Protein AF-A0A6I3U8E0-F1 (afdb_monomer_lite)

Foldseek 3Di:
DWAKKFFPPAADDPPDFAGHDIFIDDDPVSVVVRVRGHMDQFAFDNRGDDPVGTDDGPDDDDDPPCVPDPDPD

Organism: Streptococcus pneumoniae (NCBI:txid1313)

Radius of gyration: 14.03 Å; chains: 1; bounding box: 30×45×24 Å

Secondary structure (DSSP, 8-state):
--EEEEE-S-SS-TT--B--EEEEE-SHHHHHHHHTS-EESEEEGGGB-SGGGEEEESS------GGG-----

Sequence (73 aa):
MQFSLYHSGKTGIQTSTVYPNEVRITDDKSLLNTVQYDHVGAEFTNHTRSNSNFIKSDVIVMDIDNDKTNNPN

Structure (mmCIF, N/CA/C/O backbone):
data_AF-A0A6I3U8E0-F1
#
_entry.id   AF-A0A6I3U8E0-F1
#
loop_
_atom_site.group_PDB
_atom_site.id
_atom_site.type_symbol
_atom_site.label_atom_id
_atom_site.label_alt_id
_atom_site.label_comp_id
_atom_site.label_asym_id
_atom_site.label_entity_id
_atom_site.label_seq_id
_atom_site.pdbx_PDB_ins_code
_atom_site.Cartn_x
_atom_site.Cartn_y
_atom_site.Cartn_z
_atom_site.occupancy
_atom_site.B_iso_or_equiv
_atom_site.auth_seq_id
_atom_site.auth_comp_id
_atom_site.auth_asym_id
_atom_site.auth_atom_id
_atom_site.pdbx_PDB_model_num
ATOM 1 N N . MET A 1 1 ? -13.135 -11.031 9.080 1.00 79.25 1 MET A N 1
ATOM 2 C CA . MET A 1 1 ? -11.731 -10.638 8.829 1.00 79.25 1 MET A CA 1
ATOM 3 C C . MET A 1 1 ? -11.709 -9.134 8.618 1.00 79.25 1 MET A C 1
ATOM 5 O O . MET A 1 1 ? -12.678 -8.630 8.066 1.00 79.25 1 MET A O 1
ATOM 9 N N . GLN A 1 2 ? -10.691 -8.425 9.107 1.00 94.50 2 GLN A N 1
ATOM 10 C CA . GLN A 1 2 ? -10.602 -6.972 8.970 1.00 94.50 2 GLN A CA 1
ATOM 11 C C . GLN A 1 2 ? -9.161 -6.549 8.707 1.00 94.50 2 GLN A C 1
ATOM 13 O O . GLN A 1 2 ? -8.274 -6.991 9.431 1.00 94.50 2 GLN A O 1
ATOM 18 N N . PHE A 1 3 ? -8.960 -5.720 7.686 1.00 97.12 3 PHE A N 1
ATOM 19 C CA . PHE A 1 3 ? -7.659 -5.178 7.291 1.00 97.12 3 PHE A CA 1
ATOM 20 C C . PHE A 1 3 ? -7.831 -3.896 6.471 1.00 97.12 3 PHE A C 1
ATOM 22 O O . PHE A 1 3 ? -8.955 -3.572 6.072 1.00 97.12 3 PHE A O 1
ATOM 29 N N . SER A 1 4 ? -6.741 -3.181 6.207 1.00 98.06 4 SER A N 1
ATOM 30 C CA 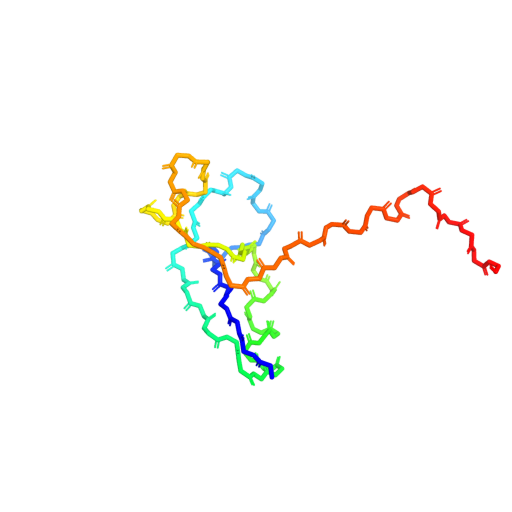. SER A 1 4 ? -6.751 -1.965 5.394 1.00 98.06 4 SER A CA 1
ATOM 31 C C . SER A 1 4 ? -6.100 -2.180 4.028 1.00 98.06 4 SER A C 1
ATOM 33 O O . SER A 1 4 ? -5.058 -2.818 3.897 1.00 98.06 4 SER A O 1
ATOM 35 N N . LEU A 1 5 ? -6.710 -1.598 2.995 1.00 98.06 5 LEU A N 1
ATOM 36 C CA . LEU A 1 5 ? -6.113 -1.436 1.671 1.00 98.06 5 LEU A CA 1
ATOM 37 C C . LEU A 1 5 ? -6.120 0.041 1.284 1.00 98.06 5 LEU A C 1
ATOM 39 O O . LEU A 1 5 ? -7.032 0.785 1.642 1.00 98.06 5 LEU A O 1
ATOM 43 N N . TYR A 1 6 ? -5.128 0.442 0.497 1.00 98.25 6 TYR A N 1
ATOM 44 C CA . TYR A 1 6 ? -5.003 1.792 -0.042 1.00 98.25 6 TYR A CA 1
ATOM 45 C C . TYR A 1 6 ? -4.969 1.715 -1.561 1.00 98.25 6 TYR A C 1
ATOM 47 O O . TYR A 1 6 ? -4.186 0.942 -2.107 1.00 98.25 6 TYR A O 1
ATOM 55 N N . HIS A 1 7 ? -5.784 2.497 -2.267 1.00 97.88 7 HIS A N 1
ATOM 56 C CA . HIS A 1 7 ? -5.844 2.435 -3.730 1.00 97.88 7 HIS A CA 1
ATOM 57 C C . HIS A 1 7 ? -5.644 3.788 -4.410 1.00 97.88 7 HIS A C 1
ATOM 59 O O . HIS A 1 7 ? -5.962 4.853 -3.874 1.00 97.88 7 HIS A O 1
ATOM 65 N N . SER A 1 8 ? -5.125 3.743 -5.637 1.00 97.50 8 SER A N 1
ATOM 66 C CA . SER A 1 8 ? -4.862 4.935 -6.454 1.00 97.50 8 SER A CA 1
ATOM 67 C C . SER A 1 8 ? -6.129 5.525 -7.091 1.00 97.50 8 SER A C 1
ATOM 69 O O . SER A 1 8 ? -6.136 6.683 -7.507 1.00 97.50 8 SER A O 1
ATOM 71 N N . GLY A 1 9 ? -7.200 4.725 -7.186 1.00 97.31 9 GLY A N 1
ATOM 72 C CA . GLY A 1 9 ? -8.412 5.059 -7.952 1.00 97.31 9 GLY A CA 1
ATOM 73 C C . GLY A 1 9 ? -8.235 4.901 -9.467 1.00 97.31 9 GLY A C 1
ATOM 74 O O . GLY A 1 9 ? -9.096 5.313 -10.239 1.00 97.31 9 GLY A O 1
ATOM 75 N N . LYS A 1 10 ? -7.108 4.323 -9.895 1.00 96.31 10 LYS A N 1
ATOM 76 C CA . LYS A 1 10 ? -6.758 4.017 -11.285 1.00 96.31 10 LYS A CA 1
ATOM 77 C C . LYS A 1 10 ? -6.399 2.536 -11.396 1.00 96.31 10 LYS A C 1
ATOM 79 O O . LYS A 1 10 ? -6.121 1.902 -10.380 1.00 96.31 10 LYS A O 1
ATOM 84 N N . THR A 1 11 ? -6.384 2.014 -12.617 1.00 97.00 11 THR A N 1
ATOM 85 C CA . THR A 1 11 ? -6.064 0.609 -12.903 1.00 97.00 11 THR A CA 1
ATOM 86 C C . THR A 1 11 ? -5.063 0.537 -14.052 1.00 97.00 11 THR A C 1
ATOM 88 O O . THR A 1 11 ? -5.237 1.221 -15.064 1.00 97.00 11 THR A O 1
ATOM 91 N N . GLY A 1 12 ? -4.028 -0.291 -13.910 1.00 95.06 12 GLY A N 1
ATOM 92 C CA . GLY A 1 12 ? -3.043 -0.561 -14.960 1.00 95.06 12 GLY A CA 1
ATOM 93 C C . GLY A 1 12 ? -1.979 0.526 -15.154 1.00 95.06 12 GLY A C 1
ATOM 94 O O . GLY A 1 12 ? -1.331 0.559 -16.202 1.00 95.06 12 GLY A O 1
ATOM 95 N N . ILE A 1 13 ? -1.768 1.416 -14.178 1.00 94.62 13 ILE A N 1
ATOM 96 C CA . ILE A 1 13 ? -0.762 2.484 -14.276 1.00 94.62 13 ILE A CA 1
ATOM 97 C C . ILE A 1 13 ? 0.496 2.075 -13.504 1.00 94.62 13 ILE A C 1
ATOM 99 O O . ILE A 1 13 ? 0.648 2.381 -12.324 1.00 94.62 13 ILE A O 1
ATOM 103 N N . GLN A 1 14 ? 1.447 1.434 -14.190 1.00 91.31 14 GLN A N 1
ATOM 104 C CA . GLN A 1 14 ? 2.693 0.934 -13.576 1.00 91.31 14 GLN A CA 1
ATOM 105 C C . GLN A 1 14 ? 3.531 2.013 -12.872 1.00 91.31 14 GLN A C 1
ATOM 107 O O . GLN A 1 14 ? 4.253 1.716 -11.924 1.00 91.31 14 GLN A O 1
ATOM 112 N N . THR A 1 15 ? 3.446 3.267 -13.320 1.00 93.25 15 THR A N 1
ATOM 113 C CA . THR A 1 15 ? 4.173 4.394 -12.717 1.00 93.25 15 THR A CA 1
ATOM 114 C C . THR A 1 15 ? 3.464 4.987 -11.499 1.00 93.25 15 THR A C 1
ATOM 116 O O . THR A 1 15 ? 3.990 5.911 -10.879 1.00 93.25 15 THR A O 1
ATOM 119 N N . SER A 1 16 ? 2.278 4.481 -11.141 1.00 92.25 16 SER A N 1
ATOM 120 C CA . SER A 1 16 ? 1.518 4.963 -9.994 1.00 92.25 16 SER A CA 1
ATOM 121 C C . SER A 1 16 ? 2.225 4.608 -8.691 1.00 92.25 16 SER A C 1
ATOM 123 O O . SER A 1 16 ? 2.381 3.443 -8.314 1.00 92.25 16 SER A O 1
ATOM 125 N N . THR A 1 17 ? 2.639 5.643 -7.973 1.00 96.12 17 THR A N 1
ATOM 126 C CA . THR A 1 17 ? 3.219 5.517 -6.636 1.00 96.12 17 THR A CA 1
ATOM 127 C C . THR A 1 17 ? 2.323 6.110 -5.558 1.00 96.12 17 THR A C 1
ATOM 129 O O . THR A 1 17 ? 2.645 5.943 -4.391 1.00 96.12 17 THR A O 1
ATOM 132 N N . VAL A 1 18 ? 1.205 6.757 -5.904 1.00 97.94 18 VAL A N 1
ATOM 133 C CA . VAL A 1 18 ? 0.349 7.479 -4.950 1.00 97.94 18 VAL A CA 1
ATOM 134 C C . VAL A 1 18 ? -0.983 6.747 -4.743 1.00 97.94 18 VAL A C 1
ATOM 136 O O . VAL A 1 18 ? -1.726 6.526 -5.699 1.00 97.94 18 VAL A O 1
ATOM 139 N N . TYR A 1 19 ? -1.294 6.404 -3.491 1.00 98.12 19 TYR A N 1
ATOM 140 C CA . TYR A 1 19 ? -2.447 5.589 -3.077 1.00 98.12 19 TYR A CA 1
ATOM 141 C C . TYR A 1 19 ? -3.236 6.294 -1.955 1.00 98.12 19 TYR A C 1
ATOM 143 O O . TYR A 1 19 ? -3.105 5.930 -0.787 1.00 98.12 19 TYR A O 1
ATOM 151 N N . PRO A 1 20 ? -4.003 7.358 -2.265 1.00 97.88 20 PRO A N 1
ATOM 152 C CA . PRO A 1 20 ? -4.577 8.242 -1.248 1.00 97.88 20 PRO A CA 1
ATOM 153 C C . PRO A 1 20 ? -5.869 7.723 -0.607 1.00 97.88 20 PRO A C 1
ATOM 155 O O . PRO A 1 20 ? -6.293 8.253 0.415 1.00 97.88 20 PRO A O 1
ATOM 158 N N . ASN A 1 21 ? -6.513 6.717 -1.199 1.00 98.25 21 ASN A N 1
ATOM 159 C CA . ASN A 1 21 ? -7.820 6.252 -0.750 1.00 98.25 21 ASN A CA 1
ATOM 160 C C . ASN A 1 21 ? -7.659 5.053 0.185 1.00 98.25 21 ASN A C 1
ATOM 162 O O . ASN A 1 21 ? -7.416 3.944 -0.291 1.00 98.25 21 ASN A O 1
ATOM 166 N N . GLU A 1 22 ? -7.793 5.274 1.491 1.00 98.06 22 GLU A N 1
ATOM 167 C CA . GLU A 1 22 ? -7.852 4.204 2.490 1.00 98.06 22 GLU A CA 1
ATOM 168 C C . GLU A 1 22 ? -9.246 3.574 2.532 1.00 98.06 22 GLU A C 1
ATOM 170 O O . GLU A 1 22 ? -10.259 4.273 2.612 1.00 98.06 22 GLU A O 1
ATOM 175 N N . VAL A 1 23 ? -9.297 2.243 2.536 1.00 98.25 23 VAL A N 1
ATOM 176 C CA . VAL A 1 23 ? -10.526 1.481 2.748 1.00 98.25 23 VAL A CA 1
ATOM 177 C C . VAL A 1 23 ? -10.270 0.405 3.789 1.00 98.25 23 VAL A C 1
ATOM 179 O O . VAL A 1 23 ? -9.421 -0.471 3.612 1.00 98.25 23 VAL A O 1
ATOM 182 N N . ARG A 1 24 ? -11.057 0.440 4.868 1.00 97.94 24 ARG A N 1
ATOM 183 C CA . ARG A 1 24 ? -11.102 -0.656 5.830 1.00 97.94 24 ARG A CA 1
ATOM 184 C C . ARG A 1 24 ? -12.014 -1.755 5.302 1.00 97.94 24 ARG A C 1
ATOM 186 O O . ARG A 1 24 ? -13.223 -1.561 5.202 1.00 97.94 24 ARG A O 1
ATOM 193 N N . ILE A 1 25 ? -11.434 -2.904 4.996 1.00 98.25 25 ILE A N 1
ATOM 194 C CA . ILE A 1 25 ? -12.148 -4.070 4.491 1.00 98.25 25 ILE A CA 1
ATOM 195 C C . ILE A 1 25 ? -12.785 -4.807 5.663 1.00 98.25 25 ILE A C 1
ATOM 197 O O . ILE A 1 25 ? -12.107 -5.190 6.617 1.00 98.25 25 ILE A O 1
ATOM 201 N N . THR A 1 26 ? -14.099 -4.999 5.594 1.00 97.75 26 THR A N 1
ATOM 202 C CA . THR A 1 26 ? -14.877 -5.738 6.605 1.00 97.75 26 THR A CA 1
ATOM 203 C C . THR A 1 26 ? -15.799 -6.789 6.005 1.00 97.75 26 THR A C 1
ATOM 205 O O . THR A 1 26 ? -16.335 -7.615 6.742 1.00 97.75 26 THR 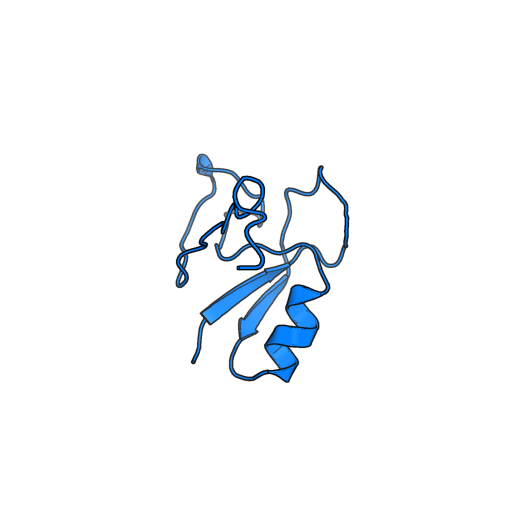A O 1
ATOM 208 N N . ASP A 1 27 ? -15.982 -6.760 4.687 1.00 97.38 27 ASP A N 1
ATOM 209 C CA . ASP A 1 27 ? -16.899 -7.614 3.943 1.00 97.38 27 ASP A CA 1
ATOM 210 C C . ASP A 1 27 ? -16.440 -7.780 2.486 1.00 97.38 27 ASP A C 1
ATOM 212 O O . ASP A 1 27 ? -15.555 -7.075 1.995 1.00 97.38 27 ASP A O 1
ATOM 216 N N . ASP A 1 28 ? -17.074 -8.707 1.778 1.00 97.19 28 ASP A N 1
ATOM 217 C CA . ASP A 1 28 ? -16.710 -9.038 0.400 1.00 97.19 28 ASP A CA 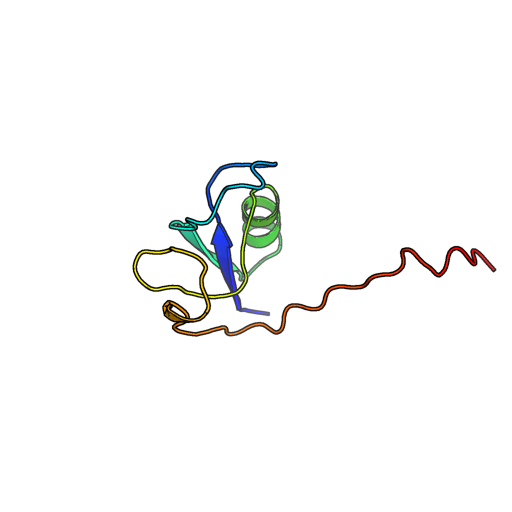1
ATOM 218 C C . ASP A 1 28 ? -16.974 -7.879 -0.570 1.00 97.19 28 ASP A C 1
ATOM 220 O O . ASP A 1 28 ? -16.278 -7.727 -1.572 1.00 97.19 28 ASP A O 1
ATOM 224 N N . LYS A 1 29 ? -17.965 -7.026 -0.280 1.00 97.50 29 LYS A N 1
ATOM 225 C CA . LYS A 1 29 ? -18.344 -5.909 -1.154 1.00 97.50 29 LYS A CA 1
ATOM 226 C C . LYS A 1 29 ? -17.300 -4.794 -1.116 1.00 97.50 29 LYS A C 1
ATOM 228 O O . LYS A 1 29 ? -16.939 -4.262 -2.164 1.00 97.50 29 LYS A O 1
ATOM 233 N N . SER A 1 30 ? -16.827 -4.435 0.074 1.00 97.44 30 SER A N 1
ATOM 234 C CA . SER A 1 30 ? -15.725 -3.490 0.269 1.00 97.44 30 SER A CA 1
ATOM 235 C C . SER A 1 30 ? -14.456 -4.017 -0.387 1.00 97.44 30 SER A C 1
ATOM 237 O O . SER A 1 30 ? -13.828 -3.276 -1.140 1.00 97.44 30 SER A O 1
ATOM 239 N N . LEU A 1 31 ? -14.150 -5.308 -0.216 1.00 97.50 31 LEU A N 1
ATOM 240 C CA . LEU A 1 31 ? -13.010 -5.933 -0.880 1.00 97.50 31 LEU A CA 1
ATOM 241 C C . LEU A 1 31 ? -13.109 -5.822 -2.404 1.00 97.50 31 LEU A C 1
ATOM 243 O O . LEU A 1 31 ? -12.208 -5.270 -3.032 1.00 97.50 31 LEU A O 1
ATOM 247 N N . LEU A 1 32 ? -14.217 -6.287 -2.988 1.00 97.81 32 LEU A N 1
ATOM 248 C CA . LEU A 1 32 ? -14.437 -6.294 -4.436 1.00 97.81 32 LEU A CA 1
ATOM 249 C C . LEU A 1 32 ? -14.328 -4.887 -5.043 1.00 97.81 32 LEU A C 1
ATOM 251 O O . LEU A 1 32 ? -13.704 -4.700 -6.086 1.00 97.81 32 LEU A O 1
ATOM 255 N N . ASN A 1 33 ? -14.891 -3.886 -4.363 1.00 97.38 33 ASN A N 1
ATOM 256 C CA . ASN A 1 33 ? -14.840 -2.496 -4.808 1.00 97.38 33 ASN A CA 1
ATOM 257 C C . ASN A 1 33 ? -13.438 -1.878 -4.721 1.00 97.38 33 ASN A C 1
ATOM 259 O O . ASN A 1 33 ? -13.156 -0.938 -5.465 1.00 97.38 33 ASN A O 1
ATOM 263 N N . THR A 1 34 ? -12.575 -2.350 -3.821 1.00 97.75 34 THR A N 1
ATOM 264 C CA . THR A 1 34 ? -11.213 -1.824 -3.672 1.00 97.75 34 THR A CA 1
ATOM 265 C C . THR A 1 34 ? -10.237 -2.487 -4.639 1.00 97.75 34 THR A C 1
ATOM 267 O O . THR A 1 34 ? -9.451 -1.787 -5.276 1.00 97.75 34 THR A O 1
ATOM 270 N N . VAL A 1 35 ? -10.304 -3.813 -4.801 1.00 96.56 35 VAL A N 1
ATOM 271 C CA . VAL A 1 35 ? -9.316 -4.579 -5.591 1.00 96.56 35 VAL A CA 1
ATOM 272 C C . VAL A 1 35 ? -9.427 -4.375 -7.103 1.00 96.56 35 VAL A C 1
ATOM 274 O O . VAL A 1 35 ? -8.517 -4.758 -7.831 1.00 96.56 35 VAL A O 1
ATOM 277 N N . GLN A 1 36 ? -10.499 -3.741 -7.591 1.00 97.44 36 GLN A N 1
ATOM 278 C CA . GLN A 1 36 ? -10.612 -3.328 -8.998 1.00 97.44 36 GLN A CA 1
ATOM 279 C C . GLN A 1 36 ? -9.619 -2.213 -9.390 1.00 97.44 36 GLN A C 1
ATOM 281 O O . GLN A 1 36 ? -9.373 -1.989 -10.577 1.00 97.44 36 GLN A O 1
ATOM 286 N N . TYR A 1 37 ? -9.066 -1.500 -8.404 1.00 97.75 37 TYR A N 1
ATOM 287 C CA . TYR A 1 37 ? -8.054 -0.464 -8.589 1.00 97.75 37 TYR A CA 1
ATOM 288 C C . TYR A 1 37 ? -6.659 -0.990 -8.235 1.00 97.75 37 TYR A C 1
ATOM 290 O O . TYR A 1 37 ? -6.510 -1.892 -7.408 1.00 97.75 37 TYR A O 1
ATOM 298 N N . ASP A 1 38 ? -5.625 -0.354 -8.785 1.00 96.75 38 ASP A N 1
ATOM 299 C CA . ASP A 1 38 ? -4.246 -0.552 -8.342 1.00 96.75 38 ASP A CA 1
ATOM 300 C C . ASP A 1 38 ? -4.150 -0.147 -6.861 1.00 96.75 38 ASP A C 1
ATOM 302 O O . ASP A 1 38 ? -4.443 1.005 -6.499 1.00 96.75 38 ASP A O 1
ATOM 306 N N . HIS A 1 39 ? -3.755 -1.095 -6.010 1.00 96.38 39 HIS A N 1
ATOM 307 C CA . HIS A 1 39 ? -3.803 -0.975 -4.556 1.00 96.38 39 HIS A CA 1
ATOM 308 C C . HIS A 1 39 ? -2.540 -1.509 -3.872 1.00 96.38 39 HIS A C 1
ATOM 310 O O . HIS A 1 39 ? -1.740 -2.238 -4.455 1.00 96.38 39 HIS A O 1
ATOM 316 N N . VAL A 1 40 ? -2.371 -1.129 -2.609 1.00 96.81 40 VAL A N 1
ATOM 317 C CA . VAL A 1 40 ? -1.303 -1.571 -1.710 1.00 96.81 40 VAL A CA 1
ATOM 318 C C . VAL A 1 40 ? -1.890 -1.905 -0.338 1.00 96.81 40 VAL A C 1
ATOM 320 O O . VAL A 1 40 ? -2.907 -1.345 0.066 1.00 96.81 40 VAL A O 1
ATOM 323 N N . GLY A 1 41 ? -1.235 -2.809 0.389 1.00 97.19 41 GLY A N 1
ATOM 324 C CA . GLY A 1 41 ? -1.631 -3.204 1.748 1.00 97.19 41 GLY A CA 1
ATOM 325 C C . GLY A 1 41 ? -1.018 -2.359 2.868 1.00 97.19 41 GLY A C 1
ATOM 326 O O . GLY A 1 41 ? -1.132 -2.720 4.030 1.00 97.19 41 GLY A O 1
ATOM 327 N N 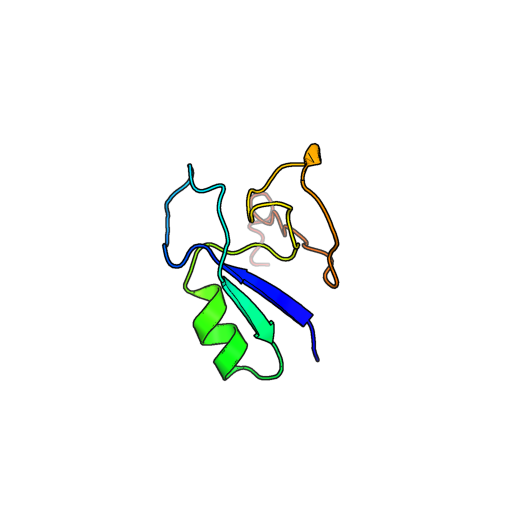. ALA A 1 42 ? -0.324 -1.268 2.538 1.00 97.75 42 ALA A N 1
ATOM 328 C CA . ALA A 1 42 ? 0.430 -0.476 3.504 1.00 97.75 42 ALA A CA 1
ATOM 329 C C . ALA A 1 42 ? 0.109 1.015 3.400 1.00 97.75 42 ALA A C 1
ATOM 331 O O . ALA A 1 42 ? -0.149 1.540 2.316 1.00 97.75 42 ALA A O 1
ATOM 332 N N . GLU A 1 43 ? 0.189 1.690 4.541 1.00 98.12 43 GLU A N 1
ATOM 333 C CA . GLU A 1 43 ? 0.064 3.135 4.655 1.00 98.12 43 GLU A CA 1
ATOM 334 C C . GLU A 1 43 ? 1.427 3.798 4.434 1.00 98.12 43 GLU A C 1
ATOM 336 O O . GLU A 1 43 ? 2.450 3.345 4.963 1.00 98.12 43 GLU A O 1
ATOM 341 N N . PHE A 1 44 ? 1.434 4.901 3.684 1.00 98.44 44 PHE A N 1
ATOM 342 C CA . PHE A 1 44 ? 2.642 5.661 3.381 1.00 98.44 44 PHE A CA 1
ATOM 343 C C . PHE A 1 44 ? 2.457 7.153 3.657 1.00 98.44 44 PHE A C 1
ATOM 345 O O . PHE A 1 44 ? 1.401 7.722 3.374 1.00 98.44 44 PHE A O 1
ATOM 352 N N . THR A 1 45 ? 3.517 7.817 4.116 1.00 98.38 45 THR A N 1
ATOM 353 C CA . THR A 1 45 ? 3.579 9.279 4.228 1.00 98.38 45 THR A CA 1
ATOM 354 C C . THR A 1 45 ? 3.315 9.917 2.865 1.00 98.38 45 THR A C 1
ATOM 356 O O . THR A 1 45 ? 3.870 9.492 1.846 1.00 98.38 45 THR A O 1
ATOM 359 N N . ASN A 1 46 ? 2.447 10.934 2.831 1.00 97.56 46 ASN A N 1
ATOM 360 C CA . ASN A 1 46 ? 1.967 11.581 1.601 1.00 97.56 46 ASN A CA 1
ATOM 361 C C . ASN A 1 46 ? 1.386 10.587 0.579 1.00 97.56 46 ASN A C 1
ATOM 363 O O . ASN A 1 46 ? 1.453 10.820 -0.629 1.00 97.56 46 ASN A O 1
ATOM 367 N N . HIS A 1 47 ? 0.879 9.447 1.059 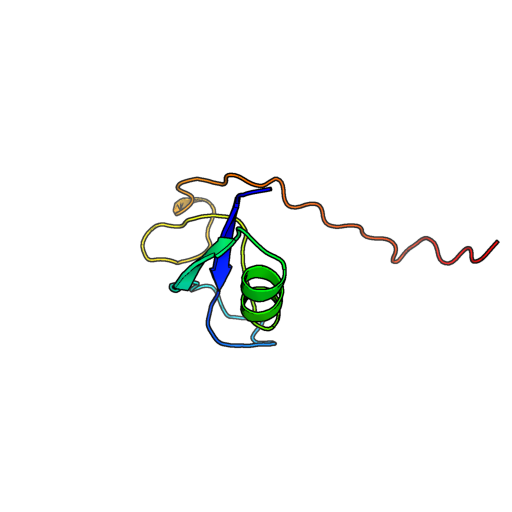1.00 97.88 47 HIS A N 1
ATOM 368 C CA . HIS A 1 47 ? 0.302 8.371 0.256 1.00 97.88 47 HIS A CA 1
ATOM 369 C C . HIS A 1 47 ? 1.246 7.795 -0.807 1.00 97.88 47 HIS A C 1
ATOM 371 O O . HIS A 1 47 ? 0.793 7.121 -1.726 1.00 97.88 47 HIS A O 1
ATOM 377 N N . THR A 1 48 ? 2.549 8.069 -0.718 1.00 98.00 48 THR A N 1
ATOM 378 C CA . THR A 1 48 ? 3.508 7.771 -1.784 1.00 98.00 48 THR A CA 1
ATOM 379 C C . THR A 1 48 ? 4.331 6.542 -1.425 1.00 98.00 48 THR A C 1
ATOM 381 O O . THR A 1 48 ? 5.169 6.601 -0.527 1.00 98.00 48 THR A O 1
ATOM 384 N N . ARG A 1 49 ? 4.126 5.445 -2.159 1.00 96.94 49 ARG A N 1
ATOM 385 C CA . ARG A 1 49 ? 4.803 4.157 -1.997 1.00 96.94 49 ARG A CA 1
ATOM 386 C C . ARG A 1 49 ? 6.314 4.307 -2.162 1.00 96.94 49 ARG A C 1
ATOM 388 O O . ARG A 1 49 ? 6.822 4.436 -3.276 1.00 96.94 49 ARG A O 1
ATOM 395 N N . SER A 1 50 ? 7.028 4.218 -1.049 1.00 96.94 50 SER A N 1
ATOM 396 C CA . SER A 1 50 ? 8.479 4.052 -0.989 1.00 96.94 50 SER A CA 1
ATOM 397 C C . SER A 1 50 ? 8.871 3.473 0.371 1.00 96.94 50 SE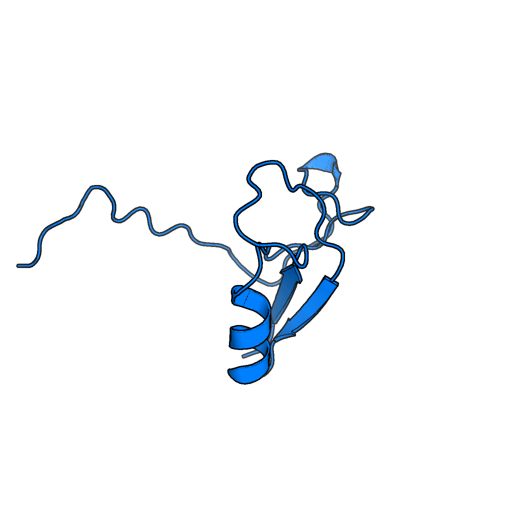R A C 1
ATOM 399 O O . SER A 1 50 ? 8.127 3.597 1.344 1.00 96.94 50 SER A O 1
ATOM 401 N N . ASN A 1 51 ? 10.067 2.890 0.463 1.00 96.75 51 ASN A N 1
ATOM 402 C CA . ASN A 1 51 ? 10.578 2.372 1.736 1.00 96.75 51 ASN A CA 1
ATOM 403 C C . ASN A 1 51 ? 10.744 3.484 2.783 1.00 96.75 51 ASN A C 1
ATOM 405 O O . ASN A 1 51 ? 10.460 3.264 3.954 1.00 96.75 51 ASN A O 1
ATOM 409 N N . SER A 1 52 ? 11.164 4.685 2.365 1.00 98.12 52 SER A N 1
ATOM 410 C CA . SER A 1 52 ? 11.332 5.836 3.265 1.00 98.12 52 SER A CA 1
ATOM 411 C C . SER A 1 52 ? 10.010 6.370 3.810 1.00 98.12 52 SER A C 1
ATOM 413 O O . SER A 1 52 ? 10.000 7.028 4.844 1.00 98.12 52 SER A O 1
ATOM 415 N N . ASN A 1 53 ? 8.911 6.125 3.095 1.00 98.06 53 ASN A N 1
ATOM 416 C CA . ASN A 1 53 ? 7.598 6.654 3.433 1.00 98.06 53 ASN A CA 1
ATOM 417 C C . ASN A 1 53 ? 6.725 5.630 4.158 1.00 98.06 53 ASN A C 1
ATOM 419 O O . ASN A 1 53 ? 5.592 5.963 4.476 1.00 98.06 53 ASN A O 1
ATOM 423 N N . PHE A 1 54 ? 7.194 4.402 4.388 1.00 98.06 54 PHE A N 1
ATOM 424 C CA . PHE A 1 54 ? 6.400 3.371 5.053 1.00 98.06 54 PHE A CA 1
ATOM 425 C C . PHE A 1 54 ? 6.007 3.800 6.473 1.00 98.06 54 PHE A C 1
ATOM 427 O O . PHE A 1 54 ? 6.863 4.197 7.262 1.00 98.06 54 PHE A O 1
ATOM 434 N N . ILE A 1 55 ? 4.716 3.688 6.794 1.00 98.31 55 ILE A N 1
ATOM 435 C CA . ILE A 1 55 ? 4.183 3.955 8.135 1.00 98.31 55 ILE A CA 1
ATOM 436 C C . ILE A 1 55 ? 3.834 2.635 8.821 1.00 98.31 55 ILE A C 1
ATOM 438 O O . ILE A 1 55 ? 4.369 2.331 9.887 1.00 98.31 55 ILE A O 1
ATOM 442 N N . LYS A 1 56 ? 2.922 1.855 8.227 1.00 97.62 56 LYS A N 1
ATOM 443 C CA . LYS A 1 56 ? 2.437 0.592 8.797 1.00 97.62 56 LYS A CA 1
ATOM 444 C C . LYS A 1 56 ? 1.757 -0.292 7.749 1.00 97.62 56 LYS A C 1
ATOM 446 O O . LYS A 1 56 ? 1.357 0.181 6.690 1.00 97.62 56 LYS A O 1
ATOM 451 N N . SER A 1 57 ? 1.584 -1.565 8.092 1.00 97.25 57 SER A N 1
ATOM 452 C CA . SER A 1 57 ? 0.748 -2.537 7.379 1.00 97.25 57 SER A CA 1
ATOM 453 C C . SER A 1 57 ? 0.095 -3.456 8.406 1.00 97.25 57 SER A C 1
ATOM 455 O O . SER A 1 57 ? 0.763 -3.865 9.357 1.00 97.25 57 SER A O 1
ATOM 457 N N . ASP A 1 58 ? -1.184 -3.780 8.224 1.00 97.00 58 ASP A N 1
ATOM 458 C CA . ASP A 1 58 ? -1.891 -4.802 9.008 1.00 97.00 58 ASP A CA 1
ATOM 459 C C . ASP A 1 58 ? -2.083 -6.118 8.232 1.00 97.00 58 ASP A C 1
ATOM 461 O O . ASP A 1 58 ? -2.631 -7.084 8.764 1.00 97.00 58 ASP A O 1
ATOM 465 N N . VAL A 1 59 ? -1.555 -6.181 7.005 1.00 94.81 59 VAL A N 1
ATOM 466 C CA . VAL A 1 59 ? -1.505 -7.382 6.168 1.00 94.81 59 VAL A CA 1
ATOM 467 C C . VAL A 1 59 ? -0.073 -7.782 5.835 1.00 94.81 59 VAL A C 1
ATOM 469 O O . VAL A 1 59 ? 0.845 -6.957 5.793 1.00 94.81 59 VAL A O 1
ATOM 472 N N . ILE A 1 60 ? 0.104 -9.066 5.536 1.00 91.56 60 ILE A N 1
ATOM 473 C CA . ILE A 1 60 ? 1.296 -9.590 4.872 1.00 91.56 60 ILE A CA 1
ATOM 474 C C . ILE A 1 60 ? 0.909 -9.832 3.415 1.00 91.56 60 ILE A C 1
ATOM 476 O O . ILE A 1 60 ? 0.067 -10.682 3.133 1.00 91.56 60 ILE A O 1
ATOM 480 N N . VAL A 1 61 ? 1.506 -9.070 2.498 1.00 89.19 61 VAL A N 1
ATOM 481 C CA . VAL A 1 61 ? 1.316 -9.282 1.059 1.00 89.19 61 VAL A CA 1
ATOM 482 C C . VAL A 1 61 ? 2.205 -10.444 0.633 1.00 89.19 61 VAL A C 1
ATOM 484 O O . VAL A 1 61 ? 3.421 -10.386 0.803 1.00 89.19 61 VAL A O 1
ATOM 487 N N . MET A 1 62 ? 1.589 -11.495 0.099 1.00 88.25 62 MET A N 1
ATOM 488 C CA . MET A 1 62 ? 2.289 -12.640 -0.476 1.00 88.25 62 MET A CA 1
ATOM 489 C C . MET A 1 62 ? 2.079 -12.614 -1.983 1.00 88.25 62 MET A C 1
ATOM 491 O O . MET A 1 62 ? 0.941 -12.647 -2.448 1.00 88.25 62 MET A O 1
ATOM 495 N N . ASP A 1 63 ? 3.174 -12.532 -2.725 1.00 84.56 63 ASP A N 1
ATOM 496 C CA . ASP A 1 63 ? 3.161 -12.781 -4.160 1.00 84.56 63 ASP A CA 1
ATOM 497 C C . ASP A 1 63 ? 3.296 -14.293 -4.364 1.00 84.56 63 ASP A C 1
ATOM 499 O O . ASP A 1 63 ? 4.236 -14.901 -3.849 1.00 84.56 63 ASP A O 1
ATOM 503 N N . ILE A 1 64 ? 2.312 -14.909 -5.020 1.00 79.38 64 ILE A N 1
ATOM 504 C CA . ILE A 1 64 ? 2.348 -16.336 -5.353 1.00 79.38 64 ILE A CA 1
ATOM 505 C C . ILE A 1 64 ? 2.766 -16.417 -6.817 1.00 79.38 64 ILE A C 1
ATOM 507 O O . ILE A 1 64 ? 1.934 -16.417 -7.728 1.00 79.38 64 ILE A O 1
ATOM 511 N N . ASP A 1 65 ? 4.075 -16.480 -7.026 1.00 81.06 65 ASP A N 1
ATOM 512 C CA . ASP A 1 65 ? 4.757 -16.581 -8.312 1.00 81.06 65 ASP A CA 1
ATOM 513 C C . ASP A 1 65 ? 4.643 -17.997 -8.898 1.00 81.06 65 ASP A C 1
ATOM 515 O O . ASP A 1 65 ? 5.618 -18.685 -9.188 1.00 81.06 65 ASP A O 1
ATOM 519 N N . ASN A 1 66 ? 3.409 -18.456 -9.128 1.00 76.06 66 ASN A N 1
ATOM 520 C CA . ASN A 1 66 ? 3.147 -19.756 -9.752 1.00 76.06 66 ASN A CA 1
ATOM 521 C C . ASN A 1 66 ? 3.475 -19.780 -11.266 1.00 76.06 66 ASN A C 1
ATOM 523 O O . ASN A 1 66 ? 2.983 -20.631 -12.005 1.00 76.06 66 ASN A O 1
ATOM 527 N N . ASP A 1 67 ? 4.298 -18.848 -11.754 1.00 73.31 67 ASP A N 1
ATOM 528 C CA . ASP A 1 67 ? 4.683 -18.720 -13.161 1.00 73.31 67 ASP A CA 1
ATOM 529 C C . ASP A 1 67 ? 5.636 -19.843 -13.622 1.00 73.31 67 ASP A C 1
ATOM 531 O O . ASP A 1 67 ? 5.790 -20.069 -14.825 1.00 73.31 67 ASP A O 1
ATOM 535 N N . LYS A 1 68 ? 6.248 -20.586 -12.681 1.00 72.50 68 LYS A N 1
ATOM 536 C CA . LYS A 1 68 ? 7.139 -21.734 -12.954 1.00 72.50 68 LYS A CA 1
ATOM 537 C C . LYS A 1 68 ? 6.510 -23.112 -12.751 1.00 72.50 68 LYS A C 1
ATOM 539 O O . LYS A 1 68 ? 7.151 -24.110 -13.083 1.00 72.50 68 LYS A O 1
ATOM 544 N N . THR A 1 69 ? 5.272 -23.200 -12.275 1.00 66.38 69 THR A N 1
ATOM 545 C CA . THR A 1 69 ? 4.587 -24.475 -12.008 1.00 66.38 69 THR A CA 1
ATOM 546 C C . THR A 1 69 ? 3.242 -24.544 -12.725 1.00 66.38 69 THR A C 1
ATOM 548 O O . THR A 1 69 ? 2.171 -24.485 -12.133 1.00 66.38 69 THR A O 1
ATOM 551 N N . ASN A 1 70 ? 3.313 -24.764 -14.040 1.00 63.94 70 ASN A N 1
ATOM 552 C CA . ASN A 1 70 ? 2.209 -25.306 -14.833 1.00 63.94 70 ASN A CA 1
ATOM 553 C C . ASN A 1 70 ? 2.250 -26.836 -14.772 1.00 63.94 70 ASN A C 1
ATOM 555 O O . ASN A 1 70 ? 2.574 -27.490 -15.763 1.00 63.94 70 ASN A O 1
ATOM 559 N N . ASN A 1 71 ? 1.957 -27.423 -13.613 1.00 61.44 71 ASN A N 1
ATOM 560 C CA . ASN A 1 71 ? 1.646 -28.847 -13.570 1.00 61.44 71 ASN A CA 1
ATOM 561 C C . ASN A 1 71 ? 0.154 -29.007 -13.249 1.00 61.44 71 ASN A C 1
ATOM 563 O O . ASN A 1 71 ? -0.218 -28.925 -12.084 1.00 61.44 71 ASN A O 1
ATOM 567 N N . PRO A 1 72 ? -0.713 -29.185 -14.262 1.00 66.75 72 PRO A N 1
ATOM 568 C CA . PRO A 1 72 ? -2.138 -29.451 -14.065 1.00 66.75 72 PRO A CA 1
ATOM 569 C C . PRO A 1 72 ? -2.424 -30.903 -13.624 1.00 66.75 72 PRO A C 1
ATOM 571 O O . PRO A 1 72 ? -3.561 -31.352 -13.755 1.00 66.75 72 PRO A O 1
ATOM 574 N N . ASN A 1 73 ? -1.404 -31.635 -13.156 1.00 56.59 73 ASN A N 1
ATOM 575 C CA . ASN A 1 73 ? -1.505 -33.016 -12.679 1.00 56.59 73 ASN A CA 1
ATOM 576 C C . ASN A 1 73 ? -1.667 -33.070 -11.162 1.00 56.59 73 ASN A C 1
ATOM 578 O O . ASN A 1 73 ? -0.828 -32.446 -10.472 1.00 56.59 73 ASN A O 1
#

pLDDT: mean 92.63, std 10.05, range [56.59, 98.44]